Protein AF-A0A848TVT8-F1 (afdb_monomer_lite)

Secondary structure (DSSP, 8-state):
-HHHHHHHHTTPPPPHHHHHHHHHHHHTT-S-HHHHHHHHH-

Structure (mmCIF, N/CA/C/O backbone):
data_AF-A0A848TVT8-F1
#
_entry.id   AF-A0A848TVT8-F1
#
loop_
_atom_site.group_PDB
_atom_site.id
_atom_site.type_symbol
_atom_site.label_atom_id
_atom_site.label_alt_id
_atom_site.label_comp_id
_atom_site.label_asym_id
_atom_site.label_entity_id
_atom_site.label_seq_id
_atom_site.pdbx_PDB_ins_code
_atom_site.Cartn_x
_atom_site.Cartn_y
_atom_site.Cartn_z
_atom_site.occupancy
_atom_site.B_iso_or_equiv
_atom_site.auth_seq_id
_atom_site.auth_comp_id
_atom_site.auth_asym_id
_atom_site.auth_atom_id
_atom_site.pdbx_PDB_model_num
ATOM 1 N N . MET A 1 1 ? 3.668 -7.493 3.834 1.00 65.31 1 MET A N 1
ATOM 2 C CA . MET A 1 1 ? 3.993 -6.049 3.756 1.00 65.31 1 MET A CA 1
ATOM 3 C C . MET A 1 1 ? 5.467 -5.723 3.979 1.00 65.31 1 MET A C 1
ATOM 5 O O . MET A 1 1 ? 5.926 -4.748 3.404 1.00 65.31 1 MET A O 1
ATOM 9 N N . LYS A 1 2 ? 6.220 -6.522 4.755 1.00 68.50 2 LYS A N 1
ATOM 10 C CA . LYS A 1 2 ? 7.677 -6.352 4.905 1.00 68.50 2 LYS A CA 1
ATOM 11 C C . LYS A 1 2 ? 8.421 -6.326 3.562 1.00 68.50 2 LYS A 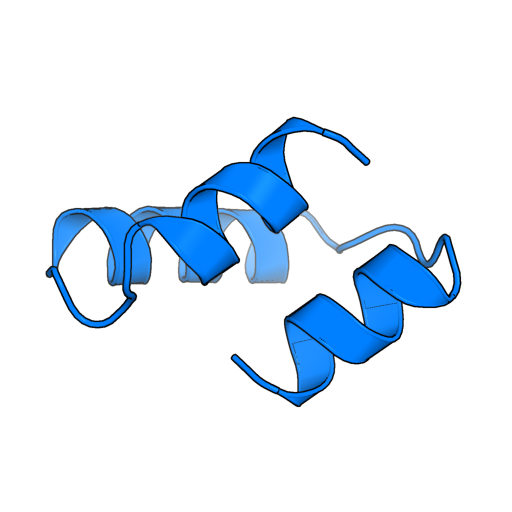C 1
ATOM 13 O O . LYS A 1 2 ? 9.200 -5.411 3.342 1.00 68.50 2 LYS A O 1
ATOM 18 N N . ASP A 1 3 ? 8.117 -7.251 2.651 1.00 76.88 3 ASP A N 1
ATOM 19 C CA . ASP A 1 3 ? 8.779 -7.294 1.336 1.00 76.88 3 ASP A CA 1
ATOM 20 C C . ASP A 1 3 ? 8.451 -6.089 0.457 1.00 76.88 3 ASP A C 1
ATOM 22 O O . ASP A 1 3 ? 9.325 -5.560 -0.215 1.00 76.88 3 ASP A O 1
ATOM 26 N N . ILE A 1 4 ? 7.206 -5.612 0.494 1.00 76.12 4 ILE A N 1
ATOM 27 C CA . ILE A 1 4 ? 6.782 -4.448 -0.294 1.00 76.12 4 ILE A CA 1
ATOM 28 C C . ILE A 1 4 ? 7.441 -3.173 0.223 1.00 76.1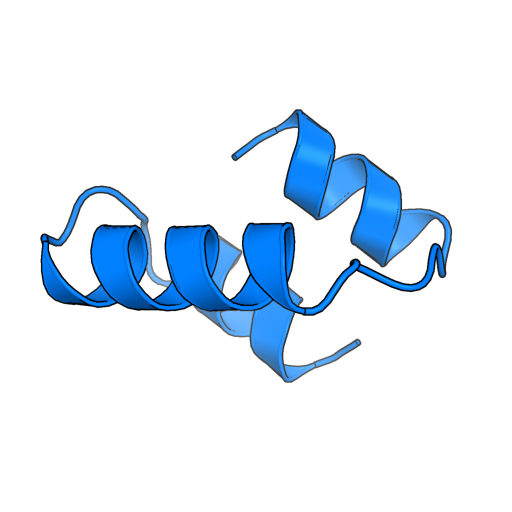2 4 ILE A C 1
ATOM 30 O O . ILE A 1 4 ? 7.940 -2.391 -0.573 1.00 76.12 4 ILE A O 1
ATOM 34 N N . LEU A 1 5 ? 7.521 -3.005 1.543 1.00 76.25 5 LEU A N 1
ATOM 35 C CA . LEU A 1 5 ? 8.287 -1.922 2.154 1.00 76.25 5 LEU A CA 1
ATOM 36 C C . LEU A 1 5 ? 9.770 -1.991 1.808 1.00 76.25 5 LEU A C 1
ATOM 38 O O . LEU A 1 5 ? 10.337 -0.975 1.437 1.00 76.25 5 LEU A O 1
ATOM 42 N N . ASN A 1 6 ? 10.385 -3.173 1.878 1.00 79.31 6 ASN A N 1
ATOM 43 C CA . ASN A 1 6 ? 11.777 -3.340 1.465 1.00 79.31 6 ASN A CA 1
ATOM 44 C C . ASN A 1 6 ? 11.976 -2.963 -0.005 1.00 79.31 6 ASN A C 1
ATOM 46 O O . ASN A 1 6 ? 12.943 -2.285 -0.324 1.00 79.31 6 ASN A O 1
ATOM 50 N N . ARG A 1 7 ? 11.061 -3.355 -0.895 1.00 78.50 7 ARG A N 1
ATOM 51 C CA . ARG A 1 7 ? 11.108 -2.968 -2.311 1.00 78.50 7 ARG A CA 1
ATOM 52 C C . ARG A 1 7 ? 10.988 -1.451 -2.481 1.00 78.50 7 ARG A C 1
ATOM 54 O O . ARG A 1 7 ? 11.838 -0.857 -3.129 1.00 78.50 7 ARG A O 1
ATOM 61 N N . LEU A 1 8 ? 10.028 -0.807 -1.819 1.00 75.50 8 LEU A N 1
ATOM 62 C CA . LEU A 1 8 ? 9.877 0.656 -1.847 1.00 75.50 8 LEU A CA 1
ATOM 63 C C . LEU A 1 8 ? 11.125 1.378 -1.319 1.00 75.50 8 LEU A C 1
ATOM 65 O O . LEU A 1 8 ? 11.623 2.292 -1.960 1.00 75.50 8 LEU A O 1
ATOM 69 N N . ILE A 1 9 ? 11.685 0.931 -0.192 1.00 75.06 9 ILE A N 1
ATOM 70 C CA . ILE A 1 9 ? 12.923 1.493 0.376 1.00 75.06 9 ILE A CA 1
ATOM 71 C C . ILE A 1 9 ? 14.102 1.327 -0.598 1.00 75.06 9 ILE A C 1
ATOM 73 O O . ILE A 1 9 ? 14.960 2.202 -0.688 1.00 75.06 9 ILE A O 1
ATOM 77 N N . ASN A 1 10 ? 14.120 0.237 -1.365 1.00 79.88 10 ASN A N 1
ATOM 78 C CA . ASN A 1 10 ? 15.108 -0.010 -2.412 1.00 79.88 10 ASN A CA 1
ATOM 79 C C . ASN A 1 10 ? 14.801 0.717 -3.742 1.00 79.88 10 ASN A C 1
ATOM 81 O O . ASN A 1 10 ? 15.507 0.480 -4.718 1.00 79.88 10 ASN A O 1
ATOM 85 N N . HIS A 1 11 ? 13.790 1.599 -3.799 1.00 73.12 11 HIS A N 1
ATOM 86 C CA . HIS A 1 11 ? 13.291 2.258 -5.019 1.00 73.12 11 HIS A CA 1
ATOM 87 C C . HIS A 1 11 ? 12.879 1.284 -6.141 1.00 73.12 11 HIS A C 1
ATOM 89 O O . HIS A 1 11 ? 12.894 1.631 -7.324 1.00 73.12 11 HIS A O 1
ATOM 95 N N . ASP A 1 12 ? 12.486 0.060 -5.784 1.00 77.94 12 ASP A N 1
ATOM 96 C CA . ASP A 1 12 ? 11.9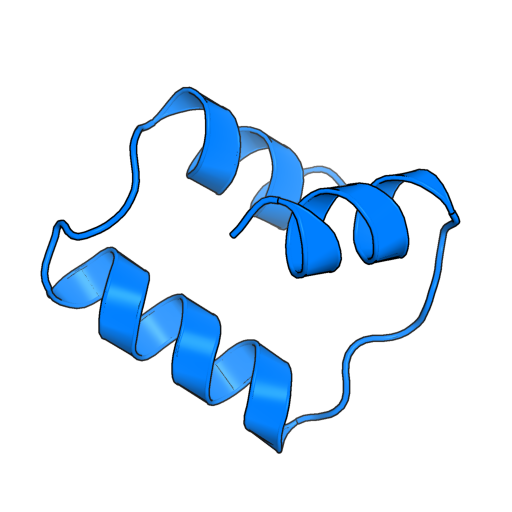73 -0.906 -6.748 1.00 77.94 12 ASP A CA 1
ATOM 97 C C . ASP A 1 12 ? 10.593 -0.484 -7.256 1.00 77.94 12 ASP A C 1
ATOM 99 O O . ASP A 1 12 ? 9.671 -0.191 -6.488 1.00 77.94 12 ASP A O 1
ATOM 103 N N . ILE A 1 13 ? 10.416 -0.561 -8.573 1.00 75.88 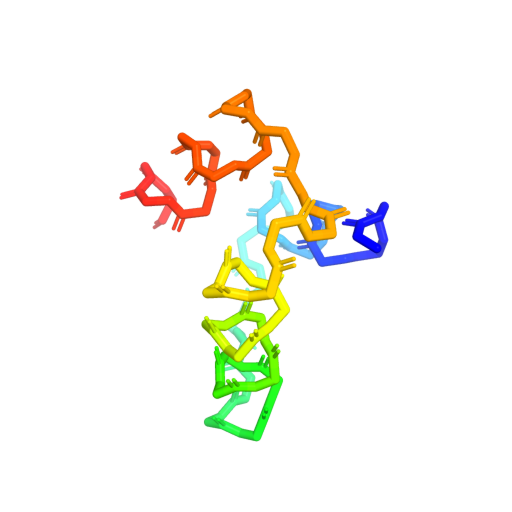13 ILE A N 1
ATOM 104 C CA . ILE A 1 13 ? 9.123 -0.321 -9.207 1.00 75.88 13 ILE A CA 1
ATOM 105 C C . ILE A 1 13 ? 8.212 -1.520 -8.921 1.00 75.88 13 ILE A C 1
ATOM 107 O O . ILE A 1 13 ? 8.461 -2.651 -9.352 1.00 75.88 13 ILE A O 1
ATOM 111 N N . LEU A 1 14 ? 7.120 -1.274 -8.198 1.00 78.75 14 LEU A N 1
ATOM 112 C CA . LEU A 1 14 ? 6.065 -2.263 -8.008 1.00 78.75 14 LEU A CA 1
ATOM 113 C C . LEU A 1 14 ? 5.326 -2.518 -9.319 1.00 78.75 14 LEU A C 1
ATOM 115 O O . LEU A 1 14 ? 4.958 -1.604 -10.059 1.00 78.75 14 LEU A O 1
ATOM 119 N N . THR A 1 15 ? 5.057 -3.791 -9.589 1.00 84.62 15 THR A N 1
ATOM 120 C CA . THR A 1 15 ? 4.225 -4.164 -10.730 1.00 84.62 15 THR A CA 1
ATOM 121 C C . THR A 1 15 ? 2.776 -3.735 -10.475 1.00 84.62 15 THR A C 1
ATOM 123 O O . THR A 1 15 ? 2.330 -3.651 -9.328 1.00 84.62 15 THR A O 1
ATOM 126 N N . LYS A 1 16 ? 1.994 -3.498 -11.540 1.00 83.56 16 LYS A N 1
ATOM 127 C CA . LYS A 1 16 ? 0.561 -3.151 -11.415 1.00 83.56 16 LYS A CA 1
ATOM 128 C C . LYS A 1 16 ? -0.214 -4.148 -10.545 1.00 83.56 16 LYS A C 1
ATOM 130 O O . LYS A 1 16 ? -1.125 -3.749 -9.823 1.00 83.56 16 LYS A O 1
ATOM 135 N N . THR A 1 17 ? 0.139 -5.429 -10.621 1.00 85.50 17 THR A N 1
ATOM 136 C CA . THR A 1 17 ? -0.494 -6.498 -9.843 1.00 85.50 17 THR A CA 1
ATOM 137 C C . THR A 1 17 ? -0.203 -6.342 -8.354 1.00 85.50 17 THR A C 1
ATOM 139 O O . THR A 1 17 ? -1.133 -6.359 -7.549 1.00 85.50 17 THR A O 1
ATOM 142 N N . ASP A 1 18 ? 1.060 -6.106 -7.998 1.00 81.75 18 ASP A N 1
ATOM 143 C CA . ASP A 1 18 ? 1.469 -5.928 -6.605 1.00 81.75 18 ASP A CA 1
ATOM 144 C C . ASP A 1 18 ? 0.848 -4.663 -6.003 1.00 81.75 18 ASP A C 1
ATOM 146 O O . ASP A 1 18 ? 0.281 -4.711 -4.914 1.00 81.75 18 ASP A O 1
ATOM 150 N N . ALA A 1 19 ? 0.873 -3.544 -6.736 1.00 83.25 19 ALA A N 1
ATOM 151 C CA . ALA A 1 19 ? 0.264 -2.291 -6.294 1.00 83.25 19 ALA A CA 1
ATOM 152 C C . ALA A 1 19 ? -1.248 -2.445 -6.054 1.00 83.25 19 ALA A C 1
ATOM 154 O O . ALA A 1 19 ? -1.777 -1.978 -5.045 1.00 83.25 19 ALA A O 1
ATOM 155 N N . LYS A 1 20 ? -1.950 -3.164 -6.940 1.00 87.56 20 LYS A N 1
ATOM 156 C CA . LYS A 1 20 ? -3.375 -3.466 -6.760 1.00 87.56 20 LYS A CA 1
ATOM 157 C C . LYS A 1 20 ? -3.610 -4.317 -5.514 1.00 87.56 20 LYS A C 1
ATOM 159 O O . LYS A 1 20 ? -4.531 -4.027 -4.755 1.00 87.56 20 LYS A O 1
ATOM 164 N N . GLN A 1 21 ? -2.788 -5.340 -5.288 1.00 86.31 21 GLN A N 1
ATOM 165 C CA . GLN A 1 21 ? -2.906 -6.197 -4.110 1.00 86.31 21 GLN A CA 1
ATOM 166 C C . GLN A 1 21 ? -2.683 -5.401 -2.820 1.00 86.31 21 GLN A C 1
ATOM 168 O O . GLN A 1 21 ? -3.428 -5.579 -1.858 1.00 86.31 21 GLN A O 1
ATOM 173 N N . VAL A 1 22 ? -1.715 -4.480 -2.819 1.00 84.25 22 VAL A N 1
ATOM 174 C CA . VAL A 1 22 ? -1.475 -3.569 -1.695 1.00 84.25 22 VAL A CA 1
ATOM 175 C C . VAL A 1 22 ? -2.712 -2.734 -1.417 1.00 84.25 22 VAL A C 1
ATOM 177 O O . VAL A 1 22 ? -3.201 -2.766 -0.297 1.00 84.25 22 VAL A O 1
ATOM 180 N N . LEU A 1 23 ? -3.269 -2.056 -2.422 1.00 84.69 23 LEU A N 1
ATOM 181 C CA . LEU A 1 23 ? -4.470 -1.230 -2.259 1.00 84.69 23 LEU A CA 1
ATOM 182 C C . LEU A 1 23 ? -5.670 -2.030 -1.728 1.00 84.69 23 LEU A C 1
ATOM 184 O O . LEU A 1 23 ? -6.391 -1.549 -0.857 1.00 84.69 23 LEU A O 1
ATOM 188 N N . VAL A 1 24 ? -5.863 -3.267 -2.201 1.00 89.50 24 VAL A N 1
ATOM 189 C CA . VAL A 1 24 ? -6.916 -4.168 -1.697 1.00 89.50 24 VAL A CA 1
ATOM 190 C C . VAL A 1 24 ? -6.693 -4.506 -0.225 1.00 89.50 24 VAL A C 1
ATOM 192 O O . VAL A 1 24 ? -7.631 -4.471 0.566 1.00 89.50 24 VAL A O 1
ATOM 195 N N . ASN A 1 25 ? -5.459 -4.810 0.161 1.00 86.75 25 ASN A N 1
ATOM 196 C CA . ASN A 1 25 ? -5.121 -5.159 1.536 1.00 86.75 25 ASN A CA 1
ATOM 197 C C . ASN A 1 25 ? -5.152 -3.924 2.469 1.00 86.75 25 ASN A C 1
ATOM 199 O O . ASN A 1 25 ? -5.557 -4.050 3.624 1.00 86.75 25 ASN A O 1
ATOM 203 N N . ILE A 1 26 ? -4.838 -2.720 1.960 1.00 85.56 26 ILE A N 1
ATOM 204 C CA . ILE A 1 26 ? -5.077 -1.438 2.652 1.00 85.56 26 ILE A CA 1
ATOM 205 C C . ILE A 1 26 ? -6.576 -1.278 2.927 1.00 85.56 26 ILE A C 1
ATOM 207 O O . ILE A 1 26 ? -6.967 -1.022 4.062 1.00 85.56 26 ILE A O 1
ATOM 211 N N . ALA A 1 27 ? -7.422 -1.476 1.911 1.00 84.88 27 ALA A N 1
ATOM 212 C CA . ALA A 1 27 ? -8.874 -1.350 2.041 1.00 84.88 27 ALA A CA 1
ATOM 213 C C . ALA A 1 27 ? -9.487 -2.394 2.992 1.00 84.88 27 ALA A C 1
ATOM 215 O O . ALA A 1 27 ? -10.505 -2.128 3.625 1.00 84.88 27 ALA A O 1
ATOM 216 N N . LYS A 1 28 ? -8.857 -3.566 3.124 1.00 89.06 28 LYS A N 1
ATOM 217 C CA . LYS A 1 28 ? -9.227 -4.597 4.105 1.00 89.06 28 LYS A CA 1
ATOM 218 C C . LYS A 1 28 ? -8.785 -4.283 5.539 1.00 89.06 28 LYS A C 1
ATOM 220 O O . LYS A 1 28 ? -9.185 -5.001 6.449 1.00 89.06 28 LYS A O 1
ATOM 225 N N . GLY A 1 29 ? -7.963 -3.253 5.754 1.00 84.31 29 GLY A N 1
ATOM 226 C CA . GLY A 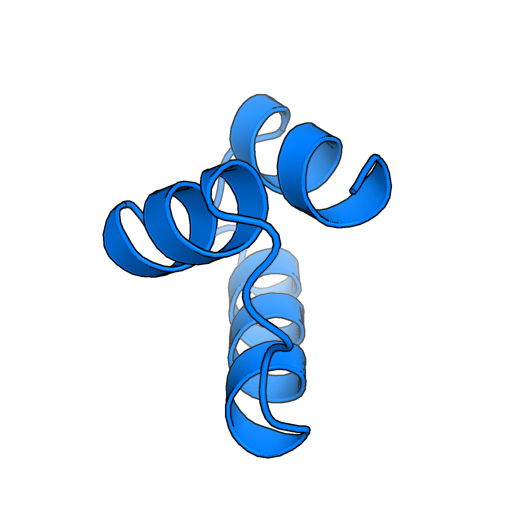1 29 ? -7.405 -2.933 7.070 1.00 84.31 29 GLY A CA 1
ATOM 227 C C . GLY A 1 29 ? -6.295 -3.888 7.521 1.00 84.31 29 GLY A C 1
ATOM 228 O O . GLY A 1 29 ? -5.970 -3.932 8.703 1.00 84.31 29 GLY A O 1
ATOM 229 N N . GLU A 1 30 ? -5.688 -4.646 6.600 1.00 85.00 30 GLU A N 1
ATOM 230 C CA . GLU A 1 30 ? -4.590 -5.577 6.917 1.00 85.00 30 GLU A CA 1
ATOM 231 C C . GLU A 1 30 ? -3.262 -4.857 7.200 1.00 85.00 30 GLU A C 1
ATOM 233 O O . GLU A 1 30 ? -2.278 -5.484 7.600 1.00 85.00 30 GLU A O 1
ATOM 238 N N . TYR A 1 31 ? -3.223 -3.542 6.985 1.00 83.56 31 TYR A N 1
ATOM 239 C CA . TYR A 1 31 ? -2.024 -2.724 7.055 1.00 83.56 31 TYR A CA 1
ATOM 240 C C . TYR A 1 31 ? -2.200 -1.524 7.969 1.00 83.56 31 TYR A C 1
ATOM 242 O O . TYR A 1 31 ? -3.269 -0.921 8.044 1.00 83.56 31 TYR A O 1
ATOM 250 N N . ASN A 1 32 ? -1.116 -1.161 8.649 1.00 83.19 32 ASN A N 1
ATOM 251 C CA . ASN A 1 32 ? -1.120 -0.039 9.570 1.00 83.19 32 ASN A CA 1
ATOM 252 C C . ASN A 1 32 ? -0.792 1.283 8.864 1.00 83.19 32 ASN A C 1
ATOM 254 O O . ASN A 1 32 ? -0.215 1.330 7.775 1.00 83.19 32 ASN A O 1
ATOM 258 N N . THR A 1 33 ? -1.138 2.381 9.526 1.00 81.94 33 THR A N 1
ATOM 259 C CA . THR A 1 33 ? -1.003 3.745 9.009 1.00 81.94 33 THR A CA 1
ATOM 260 C C . THR A 1 33 ? 0.434 4.093 8.615 1.00 81.94 33 THR A C 1
ATOM 262 O O . THR A 1 33 ? 0.643 4.768 7.612 1.00 81.94 33 THR A O 1
ATOM 265 N N . SER A 1 34 ? 1.434 3.593 9.350 1.00 82.12 34 SER A N 1
ATOM 266 C CA . SER A 1 34 ? 2.854 3.814 9.043 1.00 82.12 34 SER A CA 1
ATOM 267 C C . SER A 1 34 ? 3.275 3.147 7.735 1.00 82.12 34 SER A C 1
ATOM 269 O O . SER A 1 34 ? 4.025 3.726 6.954 1.00 82.12 34 SER A O 1
ATOM 271 N N . GLN A 1 35 ? 2.782 1.937 7.474 1.00 80.50 35 GLN A N 1
ATOM 272 C CA . GLN A 1 35 ? 3.088 1.217 6.245 1.00 80.50 35 GLN A CA 1
ATOM 273 C C . GLN A 1 35 ? 2.373 1.827 5.030 1.00 80.50 35 GLN A C 1
ATOM 275 O O . GLN A 1 35 ? 2.941 1.865 3.940 1.00 80.50 35 GLN A O 1
ATOM 280 N N . ILE A 1 36 ? 1.148 2.330 5.220 1.00 83.50 36 ILE A N 1
ATOM 281 C CA . ILE A 1 36 ? 0.401 3.066 4.189 1.00 83.50 36 ILE A CA 1
ATOM 282 C C . ILE A 1 36 ? 1.119 4.374 3.843 1.00 83.50 36 ILE A C 1
ATOM 284 O O . ILE A 1 36 ? 1.291 4.680 2.667 1.00 83.50 36 ILE A O 1
ATOM 288 N N . ALA A 1 37 ? 1.576 5.119 4.854 1.00 82.62 37 ALA A N 1
ATOM 289 C CA . ALA A 1 37 ? 2.312 6.362 4.651 1.00 82.62 37 ALA A CA 1
ATOM 290 C C . ALA A 1 37 ? 3.575 6.133 3.812 1.00 82.62 37 ALA A C 1
ATOM 292 O O . ALA A 1 37 ? 3.773 6.825 2.822 1.00 82.62 37 ALA A O 1
ATOM 293 N N . ALA A 1 38 ? 4.361 5.105 4.143 1.00 81.19 38 ALA A N 1
ATOM 294 C CA . ALA A 1 38 ? 5.562 4.747 3.393 1.00 81.19 38 ALA A CA 1
ATOM 295 C C . ALA A 1 38 ? 5.279 4.374 1.924 1.00 81.19 38 ALA A C 1
ATOM 297 O O . ALA A 1 38 ? 6.063 4.728 1.050 1.00 81.19 38 ALA A O 1
ATOM 298 N N . PHE A 1 39 ? 4.157 3.700 1.641 1.00 80.00 39 PHE A N 1
ATOM 299 C CA . PHE A 1 39 ? 3.725 3.391 0.270 1.00 80.00 39 PHE A CA 1
ATOM 300 C C . PHE A 1 39 ? 3.308 4.636 -0.529 1.00 80.00 39 PHE A C 1
ATOM 302 O O . PHE A 1 39 ? 3.431 4.633 -1.745 1.00 80.00 39 PHE A O 1
ATOM 309 N N . LEU A 1 40 ? 2.803 5.683 0.130 1.00 78.62 40 LEU A N 1
ATOM 310 C CA . LEU A 1 40 ? 2.371 6.922 -0.528 1.00 78.62 40 LEU A CA 1
ATOM 311 C C . LEU A 1 40 ? 3.506 7.939 -0.730 1.00 78.62 40 LEU A C 1
ATOM 313 O O . LEU A 1 40 ? 3.356 8.848 -1.541 1.00 78.62 40 LEU A O 1
ATOM 317 N N . THR A 1 41 ? 4.592 7.841 0.043 1.00 78.56 41 THR A N 1
ATOM 318 C CA . THR A 1 41 ? 5.702 8.813 0.026 1.00 78.56 41 THR A CA 1
ATOM 319 C C . THR A 1 41 ? 6.837 8.488 -0.939 1.00 78.56 41 THR A C 1
ATO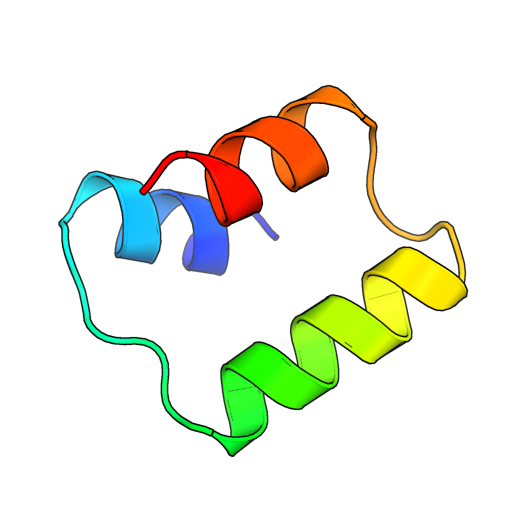M 321 O O . THR A 1 41 ? 7.606 9.393 -1.255 1.00 78.56 41 THR A O 1
ATOM 324 N N . VAL A 1 42 ? 6.981 7.224 -1.339 1.00 65.38 42 VAL A N 1
ATOM 325 C CA . VAL A 1 42 ? 8.007 6.758 -2.289 1.00 65.38 42 VAL A CA 1
ATOM 326 C C . VAL A 1 42 ? 7.406 6.707 -3.684 1.00 65.38 42 VAL A C 1
ATOM 328 O O . VAL A 1 42 ? 8.063 7.211 -4.619 1.00 65.38 42 VAL A O 1
#

Radius of gyration: 9.45 Å; chains: 1; bounding box: 24×16×21 Å

Foldseek 3Di:
DVVVLVCLVVVHDDDPVRVVVVVVCVVVVVDDPVVVVSVVPD

Sequence (42 aa):
MKDILNRLINHDILTKTDAKQVLVNIAKGEYNTSQIAAFLTV

pLDDT: mean 80.59, std 5.54, range [65.31, 89.5]